Protein AF-A0A971KW71-F1 (afdb_monomer_lite)

Sequence (161 aa):
MDQINHYSVATLRLTTVSKNTSIKLKASHFRIGFGKTPIIAAANDFIFTGVDIKSGRLTFGVDTDFNRHLDHPHPQIYYQDISIPFFHKAVQIVLELHKKIPFIYCIGWDVAIGVDGAIWIIEFNAVGNGVFLHQLFDGPVFQSLHWEKVATKELQAPIFL

Structure (mmCIF, N/CA/C/O backbone):
data_AF-A0A971KW71-F1
#
_entry.id   AF-A0A971KW71-F1
#
loop_
_atom_site.group_PDB
_atom_site.id
_atom_site.type_symbol
_atom_site.label_atom_id
_atom_site.label_alt_id
_atom_site.label_comp_id
_atom_site.label_asym_id
_atom_site.label_entity_id
_atom_site.label_seq_id
_atom_site.pdbx_PDB_ins_code
_atom_site.Cartn_x
_atom_site.Cartn_y
_atom_site.Cartn_z
_atom_site.occupancy
_atom_site.B_iso_or_equiv
_atom_site.auth_seq_id
_atom_site.auth_comp_id
_atom_site.auth_asym_id
_atom_site.auth_atom_id
_atom_site.pdbx_PDB_model_num
ATOM 1 N N . MET A 1 1 ? 0.341 -9.726 -13.162 1.00 55.41 1 MET A N 1
ATOM 2 C CA . MET A 1 1 ? 1.613 -9.256 -12.564 1.00 55.41 1 MET A CA 1
ATOM 3 C C . MET A 1 1 ? 2.826 -9.751 -13.352 1.00 55.41 1 MET A C 1
ATOM 5 O O . MET A 1 1 ? 3.877 -9.135 -13.249 1.00 55.41 1 MET A O 1
ATOM 9 N N . ASP A 1 2 ? 2.647 -10.740 -14.233 1.00 54.84 2 ASP A N 1
ATOM 10 C CA . ASP A 1 2 ? 3.664 -11.279 -15.155 1.00 54.84 2 ASP A CA 1
ATOM 11 C C . ASP A 1 2 ? 4.353 -10.241 -16.057 1.00 54.84 2 ASP A C 1
ATOM 13 O O . ASP A 1 2 ? 5.452 -10.482 -16.534 1.00 54.84 2 ASP A O 1
ATOM 17 N N . GLN A 1 3 ? 3.743 -9.069 -16.268 1.00 56.16 3 GLN A N 1
ATOM 18 C CA . GLN A 1 3 ? 4.344 -7.962 -17.026 1.00 56.16 3 GLN A CA 1
ATOM 19 C C . GLN A 1 3 ? 5.492 -7.251 -16.286 1.00 56.16 3 GLN A C 1
ATOM 21 O O . GLN A 1 3 ? 6.218 -6.481 -16.905 1.00 56.16 3 GLN A O 1
ATOM 26 N N . ILE A 1 4 ? 5.637 -7.472 -14.975 1.00 59.94 4 ILE A N 1
ATOM 27 C CA . ILE A 1 4 ? 6.595 -6.760 -14.118 1.00 59.94 4 ILE A CA 1
ATOM 28 C C . ILE A 1 4 ? 7.685 -7.726 -13.636 1.00 59.94 4 ILE A C 1
ATOM 30 O O . ILE A 1 4 ? 8.869 -7.470 -13.831 1.00 59.94 4 ILE A O 1
ATOM 34 N N . ASN A 1 5 ? 7.288 -8.868 -13.061 1.00 63.03 5 ASN A N 1
ATOM 35 C CA . ASN A 1 5 ? 8.166 -10.006 -12.791 1.00 63.03 5 ASN A CA 1
ATOM 36 C C . ASN A 1 5 ? 7.318 -11.277 -12.590 1.00 63.03 5 ASN A C 1
ATOM 38 O O . ASN A 1 5 ? 6.418 -11.288 -11.753 1.00 63.03 5 ASN A O 1
ATOM 42 N N . HIS A 1 6 ? 7.603 -12.347 -13.339 1.00 63.12 6 HIS A N 1
ATOM 43 C CA . HIS A 1 6 ? 6.918 -13.646 -13.229 1.00 63.12 6 HIS A CA 1
ATOM 44 C C . HIS A 1 6 ? 7.635 -14.674 -12.337 1.00 63.12 6 HIS A C 1
ATOM 46 O O . HIS A 1 6 ? 7.147 -15.788 -12.171 1.00 63.12 6 HIS A O 1
ATOM 52 N N . TYR A 1 7 ? 8.799 -14.337 -11.780 1.00 57.66 7 TYR A N 1
ATOM 53 C CA . TYR A 1 7 ? 9.591 -15.226 -10.926 1.00 57.66 7 TYR A CA 1
ATOM 54 C C . TYR A 1 7 ? 9.294 -15.065 -9.436 1.00 57.66 7 TYR A C 1
ATOM 56 O O . TYR A 1 7 ? 9.510 -16.016 -8.693 1.00 57.66 7 TYR A O 1
ATOM 64 N N . SER A 1 8 ? 8.802 -13.905 -8.991 1.00 65.12 8 SER A N 1
ATOM 65 C CA . SER A 1 8 ? 8.536 -13.624 -7.574 1.00 65.12 8 SER A CA 1
ATOM 66 C C . SER A 1 8 ? 7.094 -13.179 -7.335 1.00 65.12 8 SER A C 1
ATOM 68 O O . SER A 1 8 ? 6.475 -12.519 -8.171 1.00 65.12 8 SER A O 1
ATOM 70 N N . VAL A 1 9 ? 6.552 -13.534 -6.167 1.00 69.38 9 VAL A N 1
ATOM 71 C CA . VAL A 1 9 ? 5.239 -13.045 -5.732 1.00 69.38 9 VAL A CA 1
ATOM 72 C C . VAL A 1 9 ? 5.402 -11.604 -5.265 1.00 69.38 9 VAL A C 1
ATOM 74 O O . VAL A 1 9 ? 5.919 -11.344 -4.179 1.00 69.38 9 VAL A O 1
ATOM 77 N N . ALA A 1 10 ? 4.957 -10.659 -6.088 1.00 81.00 10 ALA A N 1
ATOM 78 C CA . ALA A 1 10 ? 4.898 -9.263 -5.687 1.00 81.00 10 ALA A CA 1
ATOM 79 C C . ALA A 1 10 ? 3.898 -9.077 -4.532 1.00 81.00 10 ALA A C 1
ATOM 81 O O . ALA A 1 10 ? 2.840 -9.711 -4.491 1.00 81.00 10 ALA A O 1
ATOM 82 N N . THR A 1 11 ? 4.237 -8.209 -3.581 1.00 87.50 11 THR A N 1
ATOM 83 C CA . THR A 1 11 ? 3.438 -7.994 -2.366 1.00 87.50 11 THR A CA 1
ATOM 84 C C . THR A 1 11 ? 2.892 -6.575 -2.334 1.00 87.50 11 THR A C 1
ATOM 86 O O . THR A 1 11 ? 3.637 -5.604 -2.478 1.00 87.50 11 THR A O 1
ATOM 89 N N . LEU A 1 12 ? 1.586 -6.452 -2.115 1.00 93.25 12 LEU A N 1
ATOM 90 C CA . LEU A 1 12 ? 0.890 -5.191 -1.906 1.00 93.25 12 LEU A CA 1
ATOM 91 C C . LEU A 1 12 ? 0.767 -4.902 -0.415 1.00 93.25 12 LEU A C 1
ATOM 93 O O . LEU A 1 12 ? 0.036 -5.598 0.287 1.00 93.25 12 LEU A O 1
ATOM 97 N N . ARG A 1 13 ? 1.425 -3.833 0.043 1.00 94.12 13 ARG A N 1
ATOM 98 C CA . ARG A 1 13 ? 1.203 -3.268 1.372 1.00 94.12 13 ARG A CA 1
ATOM 99 C C . ARG A 1 13 ? -0.011 -2.352 1.326 1.00 94.12 13 ARG A C 1
ATOM 101 O O . ARG A 1 13 ? -0.012 -1.341 0.618 1.00 94.12 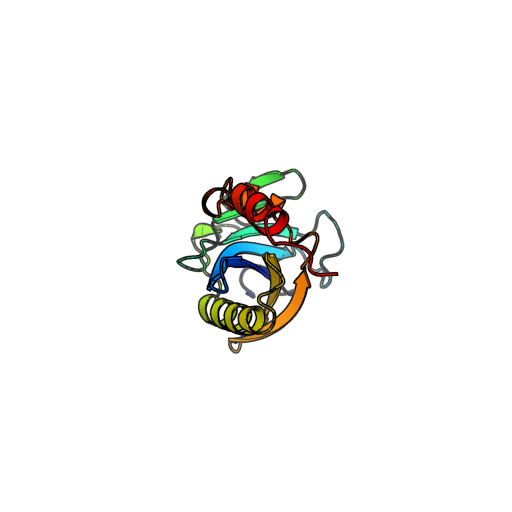13 ARG A O 1
ATOM 108 N N . LEU A 1 14 ? -1.023 -2.663 2.127 1.00 96.19 14 LEU A N 1
ATOM 109 C CA . LEU A 1 14 ? -2.167 -1.792 2.394 1.00 96.19 14 LEU A CA 1
ATOM 110 C C . LEU A 1 14 ? -2.109 -1.341 3.847 1.00 96.19 14 LEU A C 1
ATOM 112 O O . LEU A 1 14 ? -2.193 -2.169 4.745 1.00 96.19 14 LEU A O 1
ATOM 116 N N . THR A 1 15 ? -1.994 -0.040 4.098 1.00 95.75 15 THR A N 1
ATOM 117 C CA . THR A 1 15 ? -1.970 0.484 5.467 1.00 95.75 15 THR A CA 1
ATOM 118 C C . THR A 1 15 ? -3.327 1.051 5.832 1.00 95.75 15 THR A C 1
ATOM 120 O O . THR A 1 15 ? -3.770 2.048 5.255 1.00 95.75 15 THR A O 1
ATOM 123 N N . THR A 1 16 ? -3.995 0.421 6.792 1.00 96.12 16 THR A N 1
ATOM 124 C CA . THR A 1 16 ? -5.301 0.838 7.300 1.00 96.12 16 THR A CA 1
ATOM 125 C C . THR A 1 16 ? -5.174 1.466 8.679 1.00 96.12 16 THR A C 1
ATOM 127 O O . THR A 1 16 ? -4.306 1.113 9.477 1.00 96.12 16 THR A O 1
ATOM 130 N N . VAL A 1 17 ? -6.059 2.415 8.969 1.00 94.31 17 VAL A N 1
ATOM 131 C CA . VAL A 1 17 ? -6.111 3.125 10.246 1.00 94.31 17 VAL A CA 1
ATOM 132 C C . VAL A 1 17 ? -7.498 3.039 10.853 1.00 94.31 17 VAL A C 1
ATOM 134 O O . VAL A 1 17 ? -8.493 3.149 10.137 1.00 94.31 17 VAL A O 1
ATOM 137 N N . SER A 1 18 ? -7.548 2.888 12.173 1.00 92.44 18 SER A N 1
ATOM 138 C CA . SER A 1 18 ? -8.756 3.020 12.981 1.00 92.44 18 SER A CA 1
ATOM 139 C C . SER A 1 18 ? -8.745 4.388 13.656 1.00 92.44 18 SER A C 1
ATOM 141 O O . SER A 1 18 ? -7.799 4.748 14.357 1.00 92.44 18 SER A O 1
ATOM 143 N N . LYS A 1 19 ? -9.792 5.182 13.431 1.00 85.62 19 LYS A N 1
ATOM 144 C CA . LYS A 1 19 ? -10.015 6.451 14.132 1.00 85.62 19 LYS A CA 1
ATOM 145 C C . LYS A 1 19 ? -11.463 6.511 14.582 1.00 85.62 19 LYS A C 1
ATOM 147 O O . LYS A 1 19 ? -12.351 6.581 13.737 1.00 85.62 19 LYS A O 1
ATOM 152 N N . ASN A 1 20 ? -11.697 6.516 15.896 1.00 81.00 20 ASN A N 1
ATOM 153 C CA . ASN A 1 20 ? -13.043 6.451 16.480 1.00 81.00 20 ASN A CA 1
ATOM 154 C C . ASN A 1 20 ? -13.870 5.321 15.841 1.00 81.00 20 ASN A C 1
ATOM 156 O O . ASN A 1 20 ? -14.940 5.589 15.308 1.00 81.00 20 ASN A O 1
ATOM 160 N N . THR A 1 21 ? -13.297 4.112 15.776 1.00 76.62 21 THR A N 1
ATOM 161 C CA . THR A 1 21 ? -13.849 2.905 15.119 1.00 76.62 21 THR A CA 1
ATOM 162 C C . THR A 1 21 ? -14.107 2.996 13.606 1.00 76.62 21 THR A C 1
ATOM 164 O O . THR A 1 21 ? -14.433 1.990 12.976 1.00 76.62 21 THR A O 1
ATOM 167 N N . SER A 1 22 ? -13.880 4.152 12.971 1.00 89.81 22 SER A N 1
ATOM 168 C CA . SER A 1 22 ? -13.872 4.281 11.513 1.00 89.81 22 SER A CA 1
ATOM 169 C C . SER A 1 22 ? -12.568 3.730 10.943 1.00 89.81 22 SER A C 1
ATOM 171 O O . SER A 1 22 ? -11.491 4.270 11.207 1.00 89.81 22 SER A O 1
ATOM 173 N N . ILE A 1 23 ? -12.683 2.673 10.138 1.00 95.75 23 ILE A N 1
ATOM 174 C CA . ILE A 1 23 ? -11.558 2.042 9.449 1.00 95.75 23 ILE A CA 1
ATOM 175 C C . ILE A 1 23 ? -11.397 2.645 8.052 1.00 95.75 23 ILE A C 1
ATOM 177 O O . ILE A 1 23 ? -12.355 2.683 7.277 1.00 95.75 23 ILE A O 1
ATOM 181 N N . LYS A 1 24 ? -10.186 3.099 7.713 1.00 95.38 24 LYS A N 1
ATOM 182 C CA . LYS A 1 24 ? -9.868 3.657 6.389 1.00 95.38 24 LYS A CA 1
ATOM 183 C C . LYS A 1 24 ? -8.521 3.173 5.878 1.00 95.38 24 LYS A C 1
ATOM 185 O O . LYS A 1 24 ? -7.583 3.031 6.655 1.00 95.38 24 LYS A O 1
ATOM 190 N N . LEU A 1 25 ? -8.410 3.005 4.562 1.00 95.62 25 LEU A N 1
ATOM 191 C CA . LEU A 1 25 ? -7.118 2.874 3.898 1.00 95.62 25 LEU A CA 1
ATOM 192 C C . LEU A 1 25 ? -6.432 4.237 3.920 1.00 95.62 25 LEU A C 1
ATOM 194 O O . LEU A 1 25 ? -7.067 5.258 3.640 1.00 95.62 25 LEU A O 1
ATOM 198 N N . LYS A 1 26 ? -5.151 4.251 4.271 1.00 93.38 26 LYS A N 1
ATOM 199 C CA . LYS A 1 26 ? -4.399 5.486 4.450 1.00 93.38 26 LYS A CA 1
ATOM 200 C C . LYS A 1 26 ? -3.204 5.628 3.526 1.00 93.38 26 LYS A C 1
ATOM 202 O O . LYS A 1 26 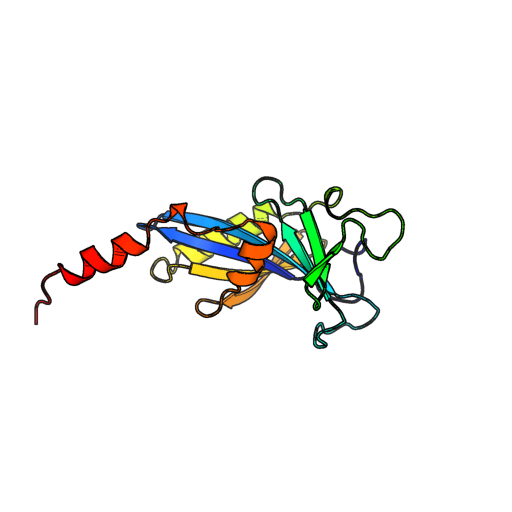? -2.908 6.751 3.136 1.00 93.38 26 LYS A O 1
ATOM 207 N N . ALA A 1 27 ? -2.556 4.524 3.184 1.00 93.75 27 ALA A N 1
ATOM 208 C CA . ALA A 1 27 ? -1.440 4.511 2.255 1.00 93.75 27 ALA A CA 1
ATOM 209 C C . ALA A 1 27 ? -1.276 3.114 1.654 1.00 93.75 27 ALA A C 1
ATOM 211 O O . ALA A 1 27 ? -1.767 2.127 2.214 1.00 93.75 27 ALA A O 1
ATOM 212 N N . SER A 1 28 ? -0.577 3.030 0.528 1.00 94.56 28 SER A N 1
ATOM 213 C CA . SER A 1 28 ? -0.223 1.755 -0.078 1.00 94.56 28 SER A CA 1
ATOM 214 C C . SER A 1 28 ? 1.099 1.857 -0.827 1.00 94.56 28 SER A C 1
ATOM 216 O O . SER A 1 28 ? 1.428 2.892 -1.398 1.00 94.56 28 SER A O 1
ATOM 218 N N . HIS A 1 29 ? 1.875 0.782 -0.780 1.00 93.25 29 HIS A N 1
ATOM 219 C CA . HIS A 1 29 ? 3.043 0.611 -1.629 1.00 93.25 29 HIS A CA 1
ATOM 220 C C . HIS A 1 29 ? 3.091 -0.832 -2.117 1.00 93.25 29 HIS A C 1
ATOM 222 O O . HIS A 1 29 ? 2.474 -1.729 -1.541 1.00 93.25 29 HIS A O 1
ATOM 228 N N . PHE A 1 30 ? 3.831 -1.056 -3.184 1.00 91.06 30 PHE A N 1
ATOM 229 C CA . PHE A 1 30 ? 3.952 -2.338 -3.841 1.00 91.06 30 PHE A CA 1
ATOM 230 C C . PHE A 1 30 ? 5.429 -2.707 -3.916 1.00 91.06 30 PHE A C 1
ATOM 232 O O . PHE A 1 30 ? 6.259 -1.889 -4.315 1.00 91.06 30 PHE A O 1
ATOM 239 N N . ARG A 1 31 ? 5.763 -3.918 -3.469 1.00 87.81 31 ARG A N 1
ATOM 240 C CA . ARG A 1 31 ? 7.121 -4.459 -3.528 1.00 87.81 31 ARG A CA 1
ATOM 241 C C . ARG A 1 31 ? 7.199 -5.455 -4.671 1.00 87.81 31 ARG A C 1
ATOM 243 O O . ARG A 1 31 ? 6.488 -6.462 -4.673 1.00 87.81 31 ARG A O 1
ATOM 250 N N . ILE A 1 32 ? 8.081 -5.162 -5.613 1.00 81.44 32 ILE A N 1
ATOM 251 C CA . ILE A 1 32 ? 8.298 -5.937 -6.829 1.00 81.44 32 ILE A CA 1
ATOM 252 C C . ILE A 1 32 ? 9.710 -6.507 -6.762 1.00 81.44 32 ILE A C 1
ATOM 254 O O . ILE A 1 32 ? 10.658 -5.740 -6.611 1.00 81.44 32 ILE A O 1
ATOM 258 N N . GLY A 1 33 ? 9.854 -7.827 -6.879 1.00 73.38 33 GLY A N 1
ATOM 259 C CA . GLY A 1 33 ? 11.170 -8.440 -7.041 1.00 73.38 33 GLY A CA 1
ATOM 260 C C . GLY A 1 33 ? 11.732 -8.218 -8.449 1.00 73.38 33 GLY A C 1
ATOM 261 O O . GLY A 1 33 ? 10.972 -8.043 -9.399 1.00 73.38 33 GLY A O 1
ATOM 262 N N . PHE A 1 34 ? 13.048 -8.307 -8.614 1.00 64.94 34 PHE A N 1
ATOM 263 C CA . PHE A 1 34 ? 13.766 -8.273 -9.889 1.00 64.94 34 PHE A CA 1
ATOM 264 C C . PHE A 1 34 ? 14.563 -9.556 -10.118 1.00 64.94 34 PHE A C 1
ATOM 266 O O . PHE A 1 34 ? 14.952 -10.255 -9.186 1.00 64.94 34 PHE A O 1
ATOM 273 N N . GLY A 1 35 ? 14.791 -9.879 -11.392 1.00 62.09 35 GLY A N 1
ATOM 274 C CA . GLY A 1 35 ? 15.546 -11.066 -11.784 1.00 62.09 35 GLY A CA 1
ATOM 275 C C . GLY A 1 35 ? 14.765 -12.373 -11.621 1.00 62.09 35 GLY A C 1
ATOM 276 O O . GLY A 1 35 ? 13.535 -12.384 -11.583 1.00 62.09 35 GLY A O 1
ATOM 277 N N . LYS A 1 36 ? 15.499 -13.492 -11.582 1.00 57.41 36 LYS A N 1
ATOM 278 C CA . LYS A 1 36 ? 14.942 -14.859 -11.569 1.00 57.41 36 LYS A CA 1
ATOM 279 C C . LYS A 1 36 ? 14.771 -15.452 -10.165 1.00 57.41 36 LYS A C 1
ATOM 281 O O . LYS A 1 36 ? 14.532 -16.652 -10.044 1.00 57.41 36 LYS A O 1
ATOM 286 N N . THR A 1 37 ? 14.936 -14.652 -9.114 1.00 52.97 37 THR A N 1
ATOM 287 C CA . THR A 1 37 ? 14.927 -15.150 -7.736 1.00 52.97 37 THR A CA 1
ATOM 288 C C . THR A 1 37 ? 13.487 -15.256 -7.222 1.00 52.97 37 THR A C 1
ATOM 290 O O . THR A 1 37 ? 12.781 -14.248 -7.189 1.00 52.97 37 THR A O 1
ATOM 293 N N . PRO A 1 38 ? 13.027 -16.445 -6.793 1.00 50.66 38 PRO A N 1
ATOM 294 C CA . PRO A 1 38 ? 11.657 -16.627 -6.315 1.00 50.66 38 PRO A CA 1
ATOM 295 C C . PRO A 1 38 ? 11.408 -16.066 -4.912 1.00 50.66 38 PRO A C 1
ATOM 297 O O . PRO A 1 38 ? 10.261 -15.844 -4.529 1.00 50.66 38 PRO A O 1
ATOM 300 N N . ILE A 1 39 ? 12.476 -15.816 -4.150 1.00 53.53 39 ILE A N 1
ATOM 301 C CA . ILE A 1 39 ? 12.424 -15.290 -2.787 1.00 53.53 39 ILE A CA 1
ATOM 302 C C . ILE A 1 39 ? 13.021 -13.881 -2.784 1.00 53.53 39 ILE A C 1
ATOM 304 O O . ILE A 1 39 ? 14.203 -13.701 -3.070 1.00 53.53 39 ILE A O 1
ATOM 308 N N . ILE A 1 40 ? 12.213 -12.890 -2.407 1.00 53.88 40 ILE A N 1
ATOM 309 C CA . ILE A 1 40 ? 12.657 -11.510 -2.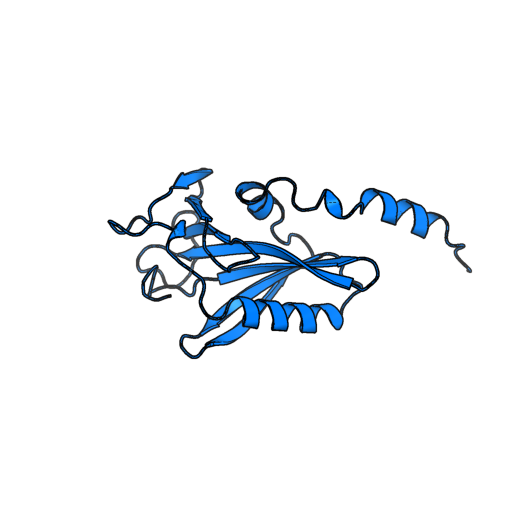180 1.00 53.88 40 ILE A CA 1
ATOM 310 C C . ILE A 1 40 ? 13.380 -11.466 -0.821 1.00 53.88 40 ILE A C 1
ATOM 312 O O . ILE A 1 40 ? 12.783 -11.112 0.192 1.00 53.88 40 ILE A O 1
ATOM 316 N N . ALA A 1 41 ? 14.634 -11.925 -0.774 1.00 46.84 41 ALA A N 1
ATOM 317 C CA . ALA A 1 41 ? 15.438 -11.989 0.457 1.00 46.84 41 ALA A CA 1
ATOM 318 C C . ALA A 1 41 ? 16.680 -11.084 0.438 1.00 46.84 41 ALA A C 1
ATOM 320 O O . ALA A 1 41 ? 17.190 -10.738 1.502 1.00 46.84 41 ALA A O 1
ATOM 321 N N . ALA A 1 42 ? 17.171 -10.692 -0.740 1.00 43.72 42 ALA A N 1
ATOM 322 C CA . ALA A 1 42 ? 18.357 -9.854 -0.868 1.00 43.72 42 ALA A CA 1
ATOM 323 C C . ALA A 1 42 ? 17.971 -8.383 -1.034 1.00 43.72 42 ALA A C 1
ATOM 325 O O . ALA A 1 42 ? 17.062 -8.055 -1.795 1.00 43.72 42 ALA A O 1
ATOM 326 N N . ALA A 1 43 ? 18.705 -7.502 -0.351 1.00 50.69 43 ALA A N 1
ATOM 327 C CA . ALA A 1 43 ? 18.501 -6.059 -0.389 1.00 50.69 43 ALA A CA 1
ATOM 328 C C . ALA A 1 43 ? 18.571 -5.458 -1.804 1.00 50.69 43 ALA A C 1
ATOM 330 O O . ALA A 1 43 ? 18.075 -4.370 -1.982 1.00 50.69 43 ALA A O 1
ATOM 331 N N . ASN A 1 44 ? 19.109 -6.146 -2.814 1.00 53.06 44 ASN A N 1
ATOM 332 C CA . ASN A 1 44 ? 19.303 -5.568 -4.151 1.00 53.06 44 ASN A CA 1
ATOM 333 C C . ASN A 1 44 ? 18.307 -6.080 -5.207 1.00 53.06 44 ASN A C 1
ATOM 335 O O . ASN A 1 44 ? 18.376 -5.670 -6.362 1.00 53.06 44 ASN A O 1
ATOM 339 N N . ASP A 1 45 ? 17.383 -6.966 -4.827 1.00 65.62 45 ASP A N 1
ATOM 340 C CA . ASP A 1 45 ? 16.521 -7.681 -5.775 1.00 65.62 45 ASP A CA 1
ATOM 341 C C . ASP A 1 45 ? 15.076 -7.169 -5.759 1.00 65.62 45 ASP A C 1
ATOM 343 O O . ASP A 1 45 ? 14.169 -7.889 -6.168 1.00 65.62 45 ASP A O 1
ATOM 347 N N . PHE A 1 46 ? 14.807 -5.961 -5.257 1.00 74.06 46 PHE A N 1
ATOM 348 C CA . PHE A 1 46 ? 13.457 -5.401 -5.282 1.00 74.06 46 PHE A CA 1
ATOM 349 C C . PHE A 1 46 ? 13.424 -3.880 -5.413 1.00 74.06 46 PHE A C 1
ATOM 351 O O . PHE A 1 46 ? 14.310 -3.174 -4.944 1.00 74.06 46 PHE A O 1
ATOM 358 N N . ILE A 1 47 ? 12.343 -3.384 -6.013 1.00 84.19 47 ILE A N 1
ATOM 359 C CA . ILE A 1 47 ? 11.971 -1.967 -6.010 1.00 84.19 47 ILE A CA 1
ATOM 360 C C . ILE A 1 47 ? 10.674 -1.814 -5.228 1.00 84.19 47 ILE A C 1
ATOM 362 O O . ILE A 1 47 ? 9.748 -2.631 -5.331 1.00 84.19 47 ILE A O 1
ATOM 366 N N . PHE A 1 48 ? 10.603 -0.735 -4.459 1.00 88.50 48 PHE A N 1
ATOM 367 C CA . PHE A 1 48 ? 9.348 -0.252 -3.914 1.00 88.50 48 PHE A CA 1
ATOM 368 C C . PHE A 1 48 ? 8.722 0.734 -4.879 1.00 88.50 48 PHE A C 1
ATOM 370 O O . PHE A 1 48 ? 9.400 1.596 -5.428 1.00 88.50 48 PHE A O 1
ATOM 377 N N . THR A 1 49 ? 7.412 0.676 -5.030 1.00 91.62 49 THR A N 1
ATOM 378 C CA . THR A 1 49 ? 6.676 1.723 -5.727 1.00 91.62 49 THR A CA 1
ATOM 379 C C . THR A 1 49 ? 5.448 2.124 -4.933 1.00 91.62 49 THR A C 1
ATOM 381 O O . THR A 1 49 ? 4.789 1.285 -4.315 1.00 91.62 49 THR A O 1
ATOM 384 N N . GLY A 1 50 ? 5.159 3.420 -4.903 1.00 93.19 50 GLY A N 1
ATOM 385 C CA . GLY A 1 50 ? 3.940 3.932 -4.297 1.00 93.19 50 GLY A CA 1
ATOM 386 C C . GLY A 1 50 ? 2.721 3.510 -5.106 1.00 93.19 50 GLY A C 1
ATOM 387 O O . GLY A 1 50 ? 2.813 3.250 -6.306 1.00 93.19 50 GLY A O 1
ATOM 388 N N . VAL A 1 51 ? 1.567 3.456 -4.447 1.00 95.19 51 VAL A N 1
ATOM 389 C CA . VAL A 1 51 ? 0.290 3.168 -5.104 1.00 95.19 51 VAL A CA 1
ATOM 390 C C . VAL A 1 51 ? -0.681 4.295 -4.790 1.00 95.19 51 VAL A C 1
ATOM 392 O O . VAL A 1 51 ? -1.004 4.532 -3.625 1.00 95.19 51 VAL A O 1
ATOM 395 N N . ASP A 1 52 ? -1.195 4.960 -5.824 1.00 94.88 52 ASP A N 1
ATOM 396 C CA . ASP A 1 52 ? -2.284 5.916 -5.659 1.00 94.88 52 ASP A CA 1
ATOM 397 C C . ASP A 1 52 ? -3.522 5.176 -5.138 1.00 94.88 52 ASP A C 1
ATOM 399 O O . ASP A 1 52 ? -4.150 4.381 -5.838 1.00 94.88 52 ASP A O 1
ATOM 403 N N . ILE A 1 53 ? -3.892 5.440 -3.887 1.00 95.19 53 ILE A N 1
ATOM 404 C CA . ILE A 1 53 ? -4.947 4.691 -3.193 1.00 95.19 53 ILE A CA 1
ATOM 405 C C . ILE A 1 53 ? -6.351 4.904 -3.780 1.00 95.19 53 ILE A C 1
ATOM 407 O O . ILE A 1 53 ? -7.277 4.173 -3.425 1.00 95.19 53 ILE A O 1
ATOM 411 N N . LYS A 1 54 ? -6.537 5.912 -4.643 1.00 95.06 54 LYS A N 1
ATOM 412 C CA . LYS A 1 54 ? -7.820 6.179 -5.306 1.00 95.06 54 LYS A CA 1
ATOM 413 C C . LYS A 1 54 ? -8.000 5.331 -6.559 1.00 95.06 54 LYS A C 1
ATOM 415 O O . LYS A 1 54 ? -9.121 4.919 -6.825 1.00 95.06 54 LYS A O 1
ATOM 420 N N . SER A 1 55 ? -6.929 5.092 -7.308 1.00 95.94 55 SER A N 1
ATOM 421 C CA . SER A 1 55 ? -6.962 4.414 -8.608 1.00 95.94 55 SER A CA 1
ATOM 422 C C . SER A 1 55 ? -6.293 3.038 -8.617 1.00 95.94 55 SER A C 1
ATOM 424 O O . SER A 1 55 ? -6.513 2.267 -9.547 1.00 95.94 55 SER A O 1
ATOM 426 N N . GLY A 1 56 ? -5.462 2.719 -7.620 1.00 95.50 56 GLY A N 1
ATOM 427 C CA . GLY A 1 56 ? -4.620 1.520 -7.609 1.00 95.50 56 GLY A CA 1
ATOM 428 C C . GLY A 1 56 ? -3.450 1.577 -8.599 1.00 95.50 56 GLY A C 1
ATOM 429 O O . GLY A 1 56 ? -2.867 0.540 -8.915 1.00 95.50 56 GLY A O 1
ATOM 430 N N . ARG A 1 57 ? -3.128 2.760 -9.134 1.00 95.50 57 ARG A N 1
ATOM 431 C CA . ARG A 1 57 ? -2.040 2.987 -10.096 1.00 95.50 57 ARG A CA 1
ATOM 432 C C . ARG A 1 57 ? -0.699 3.126 -9.382 1.00 95.50 57 ARG A C 1
ATOM 434 O O . ARG A 1 57 ? -0.640 3.764 -8.332 1.00 95.50 57 ARG A O 1
ATOM 441 N N . LEU A 1 58 ? 0.362 2.545 -9.940 1.00 93.81 58 LEU A N 1
ATOM 442 C CA . LEU A 1 58 ? 1.708 2.714 -9.387 1.00 93.81 58 LEU A CA 1
ATOM 443 C C . LEU A 1 58 ? 2.207 4.141 -9.655 1.00 93.81 58 LEU A C 1
ATOM 445 O O . LEU A 1 58 ? 1.739 4.801 -10.580 1.00 93.81 58 LEU A O 1
ATOM 449 N N . THR A 1 59 ? 3.134 4.645 -8.845 1.00 93.62 59 THR A N 1
ATOM 450 C CA . THR A 1 59 ? 3.658 6.011 -9.000 1.00 93.62 59 THR A CA 1
ATOM 451 C C . THR A 1 59 ? 5.025 5.998 -9.677 1.00 93.62 59 THR A C 1
ATOM 453 O O . THR A 1 59 ? 5.125 6.080 -10.897 1.00 93.62 59 THR A O 1
ATOM 456 N N . PHE A 1 60 ? 6.086 5.882 -8.891 1.00 91.62 60 PHE A N 1
ATOM 457 C CA . PHE A 1 60 ? 7.470 5.755 -9.329 1.00 91.62 60 PHE A CA 1
ATOM 458 C C . PHE A 1 60 ? 8.155 4.659 -8.518 1.00 91.62 60 PHE A C 1
ATOM 460 O O . PHE A 1 60 ? 7.690 4.310 -7.430 1.00 91.62 60 PHE A O 1
ATOM 467 N N . GLY A 1 61 ? 9.236 4.106 -9.055 1.00 90.25 61 GLY A N 1
ATOM 468 C CA . GLY A 1 61 ? 10.076 3.136 -8.371 1.00 90.25 61 GLY A CA 1
ATOM 469 C C . GLY A 1 61 ? 11.112 3.823 -7.488 1.00 90.25 61 GLY A C 1
ATOM 470 O O . GLY A 1 61 ? 11.617 4.893 -7.827 1.00 90.25 61 GLY A O 1
ATOM 471 N N . VAL A 1 62 ? 11.436 3.200 -6.363 1.00 89.44 62 VAL A N 1
ATOM 472 C CA . VAL A 1 62 ? 12.579 3.534 -5.518 1.00 89.44 62 VAL A CA 1
ATOM 473 C C . VAL A 1 62 ? 13.370 2.263 -5.248 1.00 89.44 62 VAL A C 1
ATOM 475 O O . VAL A 1 62 ? 12.814 1.271 -4.764 1.00 89.44 62 VAL A O 1
ATOM 478 N N . ASP A 1 63 ? 14.651 2.299 -5.601 1.00 86.69 63 ASP A N 1
ATOM 479 C CA . ASP A 1 63 ? 15.599 1.242 -5.261 1.00 86.69 63 ASP A CA 1
ATOM 480 C C . ASP A 1 63 ? 16.046 1.335 -3.793 1.00 86.69 63 ASP A C 1
ATOM 482 O O . ASP A 1 63 ? 15.587 2.174 -3.010 1.00 86.69 63 ASP A O 1
ATOM 486 N N . THR A 1 64 ? 16.938 0.440 -3.394 1.00 82.88 64 THR A N 1
ATOM 487 C CA . THR A 1 64 ? 17.421 0.345 -2.014 1.00 82.88 64 THR A CA 1
ATOM 488 C C . THR A 1 64 ? 18.470 1.379 -1.637 1.00 82.88 64 THR A C 1
ATOM 490 O O . THR A 1 64 ? 18.720 1.565 -0.448 1.00 82.88 64 THR A O 1
ATOM 493 N N . ASP A 1 65 ? 18.999 2.103 -2.622 1.00 85.38 65 ASP A N 1
ATOM 494 C CA . ASP A 1 65 ? 19.853 3.276 -2.436 1.00 85.38 65 ASP A CA 1
ATOM 495 C C . ASP A 1 65 ? 19.030 4.583 -2.426 1.00 85.38 65 ASP A C 1
ATOM 497 O O . ASP A 1 65 ? 19.588 5.678 -2.388 1.00 85.38 65 ASP A O 1
ATOM 501 N N . PHE A 1 66 ? 17.694 4.478 -2.417 1.00 84.69 66 PHE A N 1
ATOM 502 C CA . PHE A 1 66 ? 16.733 5.584 -2.452 1.00 84.69 66 PHE A CA 1
ATOM 503 C C . PHE A 1 66 ? 16.739 6.417 -3.739 1.00 84.69 66 PHE A C 1
ATOM 505 O O . PHE A 1 66 ? 16.196 7.528 -3.761 1.00 84.69 66 PHE A O 1
ATOM 512 N N . ASN A 1 67 ? 17.280 5.888 -4.837 1.00 88.06 67 ASN A N 1
ATOM 513 C CA . ASN A 1 67 ? 17.170 6.561 -6.124 1.00 88.06 67 ASN A CA 1
ATOM 514 C C . ASN A 1 67 ? 15.772 6.360 -6.702 1.00 88.06 67 ASN A C 1
ATOM 516 O O . ASN A 1 67 ? 15.186 5.277 -6.644 1.00 88.06 67 ASN A O 1
ATOM 520 N N . ARG A 1 68 ? 15.241 7.436 -7.283 1.00 90.12 68 ARG A N 1
ATOM 521 C CA . ARG A 1 68 ? 13.919 7.469 -7.906 1.00 90.12 68 ARG A CA 1
ATOM 522 C C . ARG A 1 68 ? 14.008 7.118 -9.389 1.00 90.12 68 ARG A C 1
ATOM 524 O O . ARG A 1 68 ? 14.742 7.767 -10.127 1.00 90.12 68 ARG A O 1
ATOM 531 N N . HIS A 1 69 ? 13.151 6.199 -9.823 1.00 88.31 69 HIS A N 1
ATOM 532 C CA . HIS A 1 69 ? 13.061 5.697 -11.196 1.00 88.31 69 HIS A CA 1
ATOM 533 C C . HIS A 1 69 ? 11.637 5.871 -11.733 1.00 88.31 69 HIS A C 1
ATOM 535 O O . HIS A 1 69 ? 10.666 5.517 -11.061 1.00 88.31 69 HIS A O 1
ATOM 541 N N . LEU A 1 70 ? 11.483 6.445 -12.927 1.00 86.50 70 LEU A N 1
ATOM 542 C CA . LEU A 1 70 ? 10.161 6.617 -13.556 1.00 86.50 70 LEU A CA 1
ATOM 543 C C . LEU A 1 70 ? 9.782 5.408 -14.411 1.00 86.50 70 LEU A C 1
ATOM 545 O O . LEU A 1 70 ? 8.613 5.025 -14.499 1.00 86.50 70 LEU A O 1
ATOM 549 N N . ASP A 1 71 ? 10.789 4.826 -15.033 1.00 82.38 71 ASP A N 1
ATOM 550 C CA . ASP A 1 71 ? 10.746 3.645 -15.861 1.00 82.38 71 ASP A CA 1
ATOM 551 C C . ASP A 1 71 ? 11.106 2.396 -15.057 1.00 82.38 71 ASP A C 1
ATOM 553 O O . ASP A 1 71 ? 11.877 2.407 -14.095 1.00 82.38 71 ASP A O 1
ATOM 557 N N . HIS A 1 72 ? 10.495 1.291 -15.453 1.00 75.00 72 HIS A N 1
ATOM 558 C CA . HIS A 1 72 ? 10.914 -0.029 -15.040 1.00 75.00 72 HIS A CA 1
ATOM 559 C C . HIS A 1 72 ? 12.235 -0.370 -15.749 1.00 75.00 72 HIS A C 1
ATOM 561 O O . HIS A 1 72 ? 12.409 -0.003 -16.909 1.00 75.00 72 HIS A O 1
ATOM 567 N N . PRO A 1 73 ? 13.119 -1.186 -15.149 1.00 69.88 73 PRO A N 1
ATOM 568 C CA . PRO A 1 73 ? 14.296 -1.734 -15.835 1.00 69.88 73 PRO A CA 1
ATOM 569 C C . PRO A 1 73 ? 14.006 -2.488 -17.149 1.00 69.88 73 PRO A C 1
ATOM 571 O O . PRO A 1 73 ? 1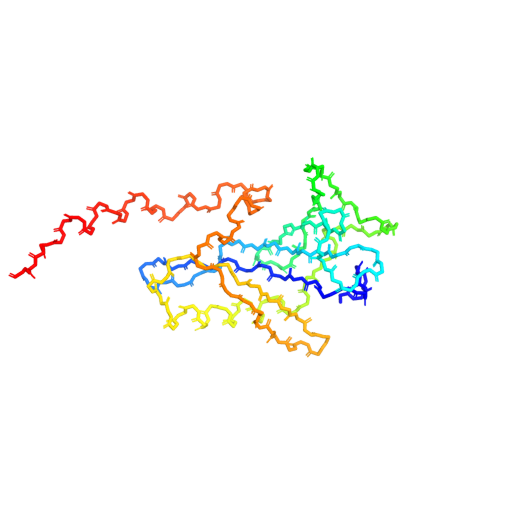4.924 -2.781 -17.912 1.00 69.88 73 PRO A O 1
ATOM 574 N N . HIS A 1 74 ? 12.738 -2.816 -17.426 1.00 66.50 74 HIS A N 1
ATOM 575 C CA . HIS A 1 74 ? 12.318 -3.310 -18.735 1.00 66.50 74 HIS A CA 1
ATOM 576 C C . HIS A 1 74 ? 12.005 -2.121 -19.653 1.00 66.50 74 HIS A C 1
ATOM 578 O O . HIS A 1 74 ? 11.191 -1.278 -19.273 1.00 66.50 74 HIS A O 1
ATOM 584 N N . PRO A 1 75 ? 12.590 -2.062 -20.866 1.00 67.25 75 PRO A N 1
ATOM 585 C CA . PRO A 1 75 ? 12.403 -0.932 -21.765 1.00 67.25 75 PRO A CA 1
ATOM 586 C C . PRO A 1 75 ? 10.926 -0.612 -22.009 1.00 67.25 75 PRO A C 1
ATOM 588 O O . PRO A 1 75 ? 10.128 -1.514 -22.254 1.00 67.25 75 PRO A O 1
ATOM 591 N N . GLN A 1 76 ? 10.599 0.684 -22.019 1.00 72.88 76 GLN A N 1
ATOM 592 C CA . GLN A 1 76 ? 9.285 1.228 -22.398 1.00 72.88 76 GLN A CA 1
ATOM 593 C C . GLN A 1 76 ? 8.119 0.900 -21.449 1.00 72.88 76 GLN A C 1
ATOM 595 O O . GLN A 1 76 ? 6.961 1.066 -21.825 1.00 72.88 76 GLN A O 1
ATOM 600 N N . ILE A 1 77 ? 8.400 0.478 -20.215 1.00 80.25 77 ILE A N 1
ATOM 601 C CA . ILE A 1 77 ? 7.378 0.311 -19.177 1.00 80.25 77 ILE A CA 1
ATOM 602 C C . ILE A 1 77 ? 7.560 1.414 -18.133 1.00 80.25 77 ILE A C 1
ATOM 604 O O . ILE A 1 77 ? 8.596 1.473 -17.479 1.00 80.25 77 ILE A O 1
ATOM 608 N N . TYR A 1 78 ? 6.551 2.265 -17.939 1.00 86.94 78 TYR A N 1
ATOM 609 C CA . TYR A 1 78 ? 6.535 3.269 -16.871 1.00 86.94 78 TYR A CA 1
ATOM 610 C C . TYR A 1 78 ? 5.633 2.825 -15.724 1.00 86.94 78 TYR A C 1
ATOM 612 O O . TYR A 1 78 ? 4.537 2.310 -15.952 1.00 86.94 78 TYR A O 1
ATOM 620 N N . TYR A 1 79 ? 6.055 3.076 -14.481 1.00 88.50 79 TYR A N 1
ATOM 621 C CA . TYR A 1 79 ? 5.261 2.713 -13.299 1.00 88.50 79 TYR A CA 1
ATOM 622 C C . TYR A 1 79 ? 3.861 3.335 -13.344 1.00 88.50 79 TYR A C 1
ATOM 624 O O . TYR A 1 79 ? 2.869 2.637 -13.155 1.00 88.50 79 TYR A O 1
ATOM 632 N N . GLN A 1 80 ? 3.766 4.615 -13.701 1.00 90.25 80 GLN A N 1
ATOM 633 C CA . GLN A 1 80 ? 2.489 5.324 -13.802 1.00 90.25 80 GLN A CA 1
ATOM 634 C C . GLN A 1 80 ? 1.494 4.706 -14.794 1.00 90.25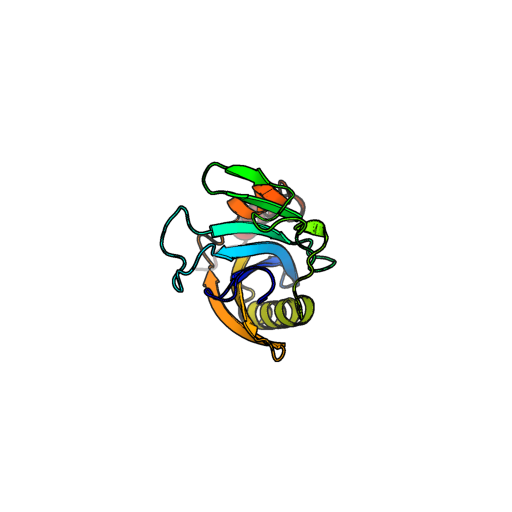 80 GLN A C 1
ATOM 636 O O . GLN A 1 80 ? 0.292 4.916 -14.655 1.00 90.25 80 GLN A O 1
ATOM 641 N N . ASP A 1 81 ? 1.940 3.921 -15.772 1.00 90.50 81 ASP A N 1
ATOM 642 C CA . ASP A 1 81 ? 1.038 3.289 -16.739 1.00 90.50 81 ASP A CA 1
ATOM 643 C C . ASP A 1 81 ? 0.466 1.962 -16.217 1.00 90.50 81 ASP A C 1
ATOM 645 O O . ASP A 1 81 ? -0.493 1.428 -16.773 1.00 90.50 81 ASP A O 1
ATOM 649 N N . ILE A 1 82 ? 0.988 1.465 -15.093 1.00 89.69 82 ILE A N 1
ATOM 650 C CA . ILE A 1 82 ? 0.591 0.203 -14.482 1.00 89.69 82 ILE A CA 1
ATOM 651 C C . ILE A 1 82 ? -0.466 0.440 -13.398 1.00 89.69 82 ILE A C 1
ATOM 653 O O . ILE A 1 82 ? -0.293 1.234 -12.472 1.00 89.69 82 ILE A O 1
ATOM 657 N N . SER A 1 83 ? -1.555 -0.327 -13.466 1.00 93.31 83 SER A N 1
ATOM 658 C CA . SER A 1 83 ? -2.563 -0.417 -12.405 1.00 93.31 83 SER A CA 1
ATOM 659 C C . SER A 1 83 ? -2.582 -1.809 -11.786 1.00 93.31 83 SER A C 1
ATOM 661 O O . SER A 1 83 ? -2.516 -2.817 -12.490 1.00 93.31 83 SER A O 1
ATOM 663 N N . ILE A 1 84 ? -2.703 -1.869 -10.460 1.00 93.00 84 ILE A N 1
ATOM 664 C CA . ILE A 1 84 ? -2.797 -3.132 -9.734 1.00 93.00 84 ILE A CA 1
ATOM 665 C C . ILE A 1 84 ? -4.189 -3.739 -9.966 1.00 93.00 84 ILE A C 1
ATOM 667 O O . ILE A 1 84 ? -5.199 -3.140 -9.579 1.00 93.00 84 ILE A O 1
ATOM 671 N N . PRO A 1 85 ? -4.281 -4.937 -10.567 1.00 92.38 85 PRO A N 1
ATOM 672 C CA . PRO A 1 85 ? -5.564 -5.586 -10.790 1.00 92.38 85 PRO A CA 1
ATOM 673 C C . PRO A 1 85 ? -6.217 -5.940 -9.452 1.00 92.38 85 PRO A C 1
ATOM 675 O O . PRO A 1 85 ? -5.542 -6.310 -8.495 1.00 92.38 85 PRO A O 1
ATOM 678 N N . PHE A 1 86 ? -7.545 -5.824 -9.383 1.00 96.06 86 PHE A N 1
ATOM 679 C CA . PHE A 1 86 ? -8.339 -6.129 -8.184 1.00 96.06 86 PHE A CA 1
ATOM 680 C C . PHE A 1 86 ? -7.943 -5.342 -6.918 1.00 96.06 86 PHE A C 1
ATOM 682 O O . PHE A 1 86 ? -8.340 -5.723 -5.816 1.00 96.06 86 PHE A O 1
ATOM 689 N N . PHE A 1 87 ? -7.232 -4.216 -7.057 1.00 97.06 87 PHE A N 1
ATOM 690 C CA . PHE A 1 87 ? -6.781 -3.390 -5.933 1.00 97.06 87 PHE A CA 1
ATOM 691 C C . PHE A 1 87 ? -7.913 -3.056 -4.952 1.00 97.06 87 PHE A C 1
ATOM 693 O O . PHE A 1 87 ? -7.821 -3.358 -3.766 1.00 97.06 87 PHE A O 1
ATOM 700 N N . HIS A 1 88 ? -9.037 -2.524 -5.438 1.00 97.94 88 HIS A N 1
ATOM 701 C CA . HIS A 1 88 ? -10.160 -2.161 -4.567 1.00 97.94 88 HIS A CA 1
ATOM 702 C C . HIS A 1 88 ? -10.808 -3.361 -3.861 1.00 97.94 88 HIS A C 1
ATOM 704 O O . HIS A 1 88 ? -11.285 -3.215 -2.736 1.00 97.94 88 HIS A O 1
ATOM 710 N N . LYS A 1 89 ? -10.773 -4.555 -4.469 1.00 98.00 89 LYS A N 1
ATOM 711 C CA . LYS A 1 89 ? -11.229 -5.797 -3.826 1.00 98.00 89 LYS A CA 1
ATOM 712 C C . LYS A 1 89 ? -10.316 -6.159 -2.652 1.00 98.00 89 LYS A C 1
ATOM 714 O O . LYS A 1 89 ? -10.813 -6.477 -1.574 1.00 98.00 89 LYS A O 1
ATOM 719 N N . ALA A 1 90 ? -8.997 -6.053 -2.835 1.00 98.00 90 ALA A N 1
ATOM 720 C CA . ALA A 1 90 ? -8.028 -6.241 -1.755 1.00 98.00 90 ALA A CA 1
ATOM 721 C C . ALA A 1 90 ? -8.242 -5.227 -0.620 1.00 98.00 90 ALA A C 1
ATOM 723 O O . ALA A 1 90 ? -8.307 -5.614 0.547 1.00 98.00 90 ALA A O 1
ATOM 724 N N . VAL A 1 91 ? -8.441 -3.949 -0.968 1.00 98.44 91 VAL A N 1
ATOM 725 C CA . VAL A 1 91 ? -8.747 -2.875 -0.010 1.00 98.44 91 VAL A CA 1
ATOM 726 C C . VAL A 1 91 ? -9.998 -3.196 0.800 1.00 98.44 91 VAL A C 1
ATOM 728 O O . VAL A 1 91 ? -9.963 -3.126 2.024 1.00 98.44 91 VAL A O 1
ATOM 731 N N . GLN A 1 92 ? -11.092 -3.591 0.151 1.00 98.44 92 GLN A N 1
ATOM 732 C CA . GLN A 1 92 ? -12.327 -3.936 0.851 1.00 98.44 92 GLN A CA 1
ATOM 733 C C . GLN A 1 92 ? -12.105 -5.059 1.875 1.00 98.44 92 GLN A C 1
ATOM 735 O O . GLN A 1 92 ? -12.547 -4.938 3.014 1.00 98.44 92 GLN A O 1
ATOM 740 N N . ILE A 1 93 ? -11.379 -6.117 1.504 1.00 98.25 93 ILE A N 1
ATOM 741 C CA . ILE A 1 93 ? -11.113 -7.253 2.397 1.00 98.25 93 ILE A CA 1
ATOM 742 C C . ILE A 1 93 ? -10.323 -6.817 3.634 1.00 98.25 93 ILE A C 1
ATOM 744 O O . ILE A 1 93 ? -10.731 -7.140 4.749 1.00 98.25 93 ILE A O 1
ATOM 748 N N . VAL A 1 94 ? -9.237 -6.053 3.475 1.00 98.06 94 VAL A N 1
ATOM 749 C CA . VAL A 1 94 ? -8.440 -5.613 4.637 1.00 98.06 94 VAL A CA 1
ATOM 750 C C . VAL A 1 94 ? -9.207 -4.639 5.534 1.00 98.06 94 VAL A C 1
ATOM 752 O O . VAL A 1 94 ? -9.040 -4.674 6.751 1.00 98.06 94 VAL A O 1
ATOM 755 N N . LEU A 1 95 ? -10.104 -3.819 4.970 1.00 98.25 95 LEU A N 1
ATOM 756 C CA . LEU A 1 95 ? -10.991 -2.964 5.762 1.00 98.25 95 LEU A CA 1
ATOM 757 C C . LEU A 1 95 ? -11.969 -3.799 6.600 1.00 98.25 95 LEU A C 1
ATOM 759 O O . LEU A 1 95 ? -12.127 -3.523 7.788 1.00 98.25 95 LEU A O 1
ATOM 763 N N . GLU A 1 96 ? -12.593 -4.831 6.022 1.00 97.88 96 GLU A N 1
ATOM 764 C CA . GLU A 1 96 ? -13.483 -5.734 6.768 1.00 97.88 96 GLU A CA 1
ATOM 765 C C . GLU A 1 96 ? -12.741 -6.535 7.845 1.00 97.88 96 GLU A C 1
ATOM 767 O O . GLU A 1 96 ? -13.281 -6.767 8.926 1.00 97.88 96 GLU A O 1
ATOM 772 N N . LEU A 1 97 ? -11.491 -6.931 7.591 1.00 97.50 97 LEU A N 1
ATOM 773 C CA . LEU A 1 97 ? -10.661 -7.598 8.593 1.00 97.50 97 LEU A CA 1
ATOM 774 C C . LEU A 1 97 ? -10.283 -6.652 9.734 1.00 97.50 97 LEU A C 1
ATOM 776 O O . LEU A 1 97 ? -10.448 -7.008 10.899 1.00 97.50 97 LEU A O 1
ATOM 780 N N . HIS A 1 98 ? -9.847 -5.428 9.429 1.00 97.19 98 HIS A N 1
ATOM 781 C CA . HIS A 1 98 ? -9.478 -4.447 10.452 1.00 97.19 98 HIS A CA 1
ATOM 782 C C . HIS A 1 98 ? -10.678 -4.045 11.324 1.00 97.19 98 HIS A C 1
ATOM 784 O O . HIS A 1 98 ? -10.526 -3.879 12.532 1.00 97.19 98 HIS A O 1
ATOM 790 N N . LYS A 1 99 ? -11.900 -4.005 10.772 1.00 96.50 99 LYS A N 1
ATOM 791 C CA . LYS A 1 99 ? -13.130 -3.787 11.561 1.00 96.50 99 LYS A CA 1
ATOM 792 C C . LYS A 1 99 ? -13.343 -4.819 12.674 1.00 96.50 99 LYS A C 1
ATOM 794 O O . LYS A 1 99 ? -14.006 -4.494 13.654 1.00 96.50 99 LYS A O 1
ATOM 799 N N . LYS A 1 100 ? -12.796 -6.036 12.554 1.00 95.56 100 LYS A N 1
ATOM 800 C CA . LYS A 1 100 ? -12.887 -7.079 13.596 1.00 95.56 100 LYS A CA 1
ATOM 801 C C . LYS A 1 100 ? -11.926 -6.842 14.764 1.00 95.56 100 LYS A C 1
ATOM 803 O O . LYS A 1 100 ? -12.137 -7.388 15.841 1.00 95.56 100 LYS A O 1
ATOM 808 N N . ILE A 1 101 ? -10.891 -6.028 14.557 1.00 93.62 101 ILE A N 1
ATOM 809 C CA . ILE A 1 101 ? -9.845 -5.701 15.536 1.00 93.62 101 ILE A CA 1
ATOM 810 C C . ILE A 1 101 ? -9.606 -4.178 15.601 1.00 93.62 101 ILE A C 1
ATOM 812 O O . ILE A 1 101 ? -8.479 -3.707 15.431 1.00 93.62 101 ILE A O 1
ATOM 816 N N . PRO A 1 102 ? -10.655 -3.368 15.850 1.00 91.06 102 PRO A N 1
ATOM 817 C CA . PRO A 1 102 ? -10.593 -1.911 15.701 1.00 91.06 102 PRO A CA 1
ATOM 818 C C . PRO A 1 102 ? -9.715 -1.217 16.755 1.00 91.06 102 PRO A C 1
ATOM 820 O O . PRO A 1 102 ? -9.433 -0.026 16.620 1.00 91.06 102 PRO A O 1
ATOM 823 N N . PHE A 1 103 ? -9.297 -1.948 17.794 1.00 89.69 103 PHE A N 1
ATOM 824 C CA . PHE A 1 103 ? -8.394 -1.493 18.853 1.00 89.69 103 PHE A CA 1
ATOM 825 C C . PHE A 1 103 ? -6.928 -1.417 18.404 1.00 89.69 103 PHE A C 1
ATOM 827 O O . PHE A 1 103 ? -6.136 -0.727 19.036 1.00 89.69 103 PHE A O 1
ATOM 834 N N . ILE A 1 104 ? -6.553 -2.066 17.295 1.00 91.69 104 ILE A N 1
ATOM 835 C CA . ILE A 1 104 ? -5.250 -1.827 16.669 1.00 91.69 104 ILE A CA 1
ATOM 836 C C . ILE A 1 104 ? -5.389 -0.597 15.775 1.00 91.69 104 ILE A C 1
ATOM 838 O O . ILE A 1 104 ? -6.087 -0.633 14.769 1.00 91.69 104 ILE A O 1
ATOM 842 N N . TYR A 1 105 ? -4.759 0.522 16.127 1.00 91.31 105 TYR A N 1
ATOM 843 C CA . TYR A 1 105 ? -5.026 1.793 15.439 1.00 91.31 105 TYR A CA 1
ATOM 844 C C . TYR A 1 105 ? -4.413 1.907 14.046 1.00 91.31 105 TYR A C 1
ATOM 846 O O . TYR A 1 105 ? -4.930 2.658 13.221 1.00 91.31 105 TYR A O 1
ATOM 854 N N . CYS A 1 106 ? -3.355 1.159 13.752 1.00 93.12 106 CYS A N 1
ATOM 855 C CA . CYS A 1 106 ? -2.681 1.193 12.462 1.00 93.12 106 CYS A CA 1
ATOM 856 C C . CYS A 1 106 ? -2.189 -0.208 12.106 1.00 93.12 106 CYS A C 1
ATOM 858 O O . CYS A 1 106 ? -1.500 -0.828 12.911 1.00 93.12 106 CYS A O 1
ATOM 860 N N . ILE A 1 107 ? -2.532 -0.704 10.918 1.00 95.56 107 ILE A N 1
ATOM 861 C CA . ILE A 1 107 ? -2.120 -2.033 10.454 1.00 95.56 107 ILE A CA 1
ATOM 862 C C . ILE A 1 107 ? -1.572 -1.920 9.040 1.00 95.56 107 ILE A C 1
ATOM 864 O O . ILE A 1 107 ? -2.228 -1.350 8.173 1.00 95.56 107 ILE A O 1
ATOM 868 N N . GLY A 1 108 ? -0.386 -2.480 8.810 1.00 96.19 108 GLY A N 1
ATOM 869 C CA . GLY A 1 108 ? 0.143 -2.732 7.472 1.00 96.19 108 GLY A CA 1
ATOM 870 C C . GLY A 1 108 ? -0.157 -4.166 7.049 1.00 96.19 108 GLY A C 1
ATOM 871 O O . GLY A 1 108 ? 0.402 -5.094 7.624 1.00 96.19 108 GLY A O 1
ATOM 872 N N . TRP A 1 109 ? -1.029 -4.353 6.067 1.00 96.00 109 TRP A N 1
ATOM 873 C CA . TRP A 1 109 ? -1.408 -5.660 5.532 1.00 96.00 109 TRP A CA 1
ATOM 874 C C . TRP A 1 109 ? -0.551 -6.001 4.325 1.00 96.00 109 TRP A C 1
ATOM 876 O O . TRP A 1 109 ? -0.529 -5.218 3.376 1.00 96.00 109 TRP A O 1
ATOM 886 N N . ASP A 1 110 ? 0.088 -7.166 4.337 1.00 93.81 110 ASP A N 1
ATOM 887 C CA . ASP A 1 110 ? 0.738 -7.717 3.153 1.00 93.81 110 ASP A CA 1
ATOM 888 C C . ASP A 1 110 ? -0.213 -8.652 2.425 1.00 93.81 110 ASP A C 1
ATOM 890 O O . ASP A 1 110 ? -0.714 -9.638 2.973 1.00 93.81 110 ASP A O 1
ATOM 894 N N . VAL A 1 111 ? -0.479 -8.300 1.172 1.00 94.75 111 VAL A N 1
ATOM 895 C CA . VAL A 1 111 ? -1.488 -8.942 0.342 1.00 94.75 111 VAL A CA 1
ATOM 896 C C . VAL A 1 111 ? -0.858 -9.417 -0.959 1.00 94.75 111 VAL A C 1
ATOM 898 O O . VAL A 1 111 ? -0.158 -8.661 -1.634 1.00 94.75 111 VAL A O 1
ATOM 901 N N . ALA A 1 112 ? -1.156 -10.654 -1.343 1.00 92.44 112 ALA A N 1
ATOM 902 C CA . ALA A 1 112 ? -0.939 -11.152 -2.695 1.00 92.44 112 ALA A CA 1
ATOM 903 C C . ALA A 1 112 ? -2.271 -11.239 -3.447 1.00 92.44 112 ALA A C 1
ATOM 905 O O . ALA A 1 112 ? -3.316 -11.564 -2.877 1.00 92.44 112 ALA A O 1
ATOM 906 N N . ILE A 1 113 ? -2.226 -10.944 -4.745 1.00 91.94 113 ILE A N 1
ATOM 907 C CA . ILE A 1 113 ? -3.384 -10.994 -5.638 1.00 91.94 113 ILE A CA 1
ATOM 908 C C . ILE A 1 113 ? -3.100 -12.044 -6.710 1.00 91.94 113 ILE A C 1
ATOM 910 O O . ILE A 1 113 ? -2.168 -11.891 -7.499 1.00 91.94 113 ILE A O 1
ATOM 914 N N . GLY A 1 114 ? -3.895 -13.113 -6.714 1.00 89.19 114 GLY A N 1
ATOM 915 C CA . GLY A 1 114 ? -3.825 -14.171 -7.716 1.00 89.19 114 GLY A CA 1
ATOM 916 C C . GLY A 1 114 ? -4.261 -13.685 -9.098 1.00 89.19 114 GLY A C 1
ATOM 917 O O . GLY A 1 114 ? -4.994 -12.702 -9.231 1.00 89.19 114 GLY A O 1
ATOM 918 N N . VAL A 1 115 ? -3.833 -14.394 -10.144 1.00 85.81 115 VAL A N 1
ATOM 919 C CA . VAL A 1 115 ? -4.225 -14.104 -11.538 1.00 85.81 115 VAL A CA 1
ATOM 920 C C . VAL A 1 115 ? -5.735 -14.246 -11.773 1.00 85.81 115 VAL A C 1
ATOM 922 O O . VAL A 1 115 ? -6.293 -13.580 -12.637 1.00 85.81 115 VAL A O 1
ATOM 925 N N . ASP A 1 116 ? -6.398 -15.065 -10.959 1.00 89.50 116 ASP A N 1
ATOM 926 C CA . ASP A 1 116 ? -7.848 -15.265 -10.895 1.00 89.50 116 ASP A CA 1
ATOM 927 C C . ASP A 1 116 ? -8.574 -14.193 -10.053 1.00 89.50 116 ASP A C 1
ATOM 929 O O . ASP A 1 116 ? -9.799 -14.209 -9.915 1.00 89.50 116 ASP A O 1
ATOM 933 N N . GLY A 1 117 ? -7.828 -13.258 -9.459 1.00 90.62 117 GLY A N 1
ATOM 934 C CA . GLY A 1 117 ? -8.345 -12.246 -8.546 1.00 90.62 117 GLY A CA 1
ATOM 935 C C . GLY A 1 117 ? -8.635 -12.760 -7.134 1.00 90.62 117 GLY A C 1
ATOM 936 O O . GLY A 1 117 ? -9.330 -12.067 -6.375 1.00 90.62 117 GLY A O 1
ATOM 937 N N . ALA A 1 118 ? -8.149 -13.947 -6.755 1.00 94.44 118 ALA A N 1
ATOM 938 C CA . ALA A 1 118 ? -8.131 -14.385 -5.362 1.00 94.44 118 ALA A CA 1
ATOM 939 C C . ALA A 1 118 ? -7.224 -13.464 -4.531 1.00 94.44 118 ALA A C 1
ATOM 941 O O . ALA A 1 118 ? -6.130 -13.094 -4.960 1.00 94.44 118 ALA A O 1
ATOM 942 N N . ILE A 1 119 ? -7.686 -13.076 -3.341 1.00 95.44 119 ILE A N 1
ATOM 943 C CA . ILE A 1 119 ? -6.953 -12.176 -2.446 1.00 95.44 119 ILE A CA 1
ATOM 944 C C . ILE A 1 119 ? -6.417 -12.993 -1.276 1.00 95.44 119 ILE A C 1
ATOM 946 O O . ILE A 1 119 ? -7.195 -13.585 -0.529 1.00 95.44 119 ILE A O 1
ATOM 950 N N . TRP A 1 120 ? -5.099 -12.990 -1.113 1.00 94.69 120 TRP A N 1
ATOM 951 C CA . TRP A 1 120 ? -4.394 -13.737 -0.079 1.00 94.69 120 TRP A CA 1
ATOM 952 C C . TRP A 1 120 ? -3.776 -12.767 0.919 1.00 94.69 120 TRP A C 1
ATOM 954 O O . TRP A 1 120 ? -2.955 -11.932 0.545 1.00 94.69 120 TRP A O 1
ATOM 964 N N . ILE A 1 121 ? -4.168 -12.878 2.187 1.00 95.44 121 ILE A N 1
ATOM 965 C CA . ILE A 1 121 ? -3.521 -12.150 3.281 1.00 95.44 121 ILE A CA 1
ATOM 966 C C . ILE A 1 121 ? -2.323 -12.976 3.736 1.00 95.44 121 ILE A C 1
ATOM 968 O O . ILE A 1 121 ? -2.500 -14.109 4.178 1.00 95.44 121 ILE A O 1
ATOM 972 N N . ILE A 1 122 ? -1.123 -12.420 3.598 1.00 92.25 122 ILE A N 1
ATOM 973 C CA . ILE A 1 122 ? 0.126 -13.090 3.974 1.00 92.25 122 ILE A CA 1
ATOM 974 C C . ILE A 1 122 ? 0.418 -12.818 5.449 1.00 92.25 122 ILE A C 1
ATOM 976 O O . ILE A 1 122 ? 0.569 -13.747 6.237 1.00 92.25 122 ILE A O 1
ATOM 980 N N . GLU A 1 123 ? 0.441 -11.541 5.827 1.00 92.44 123 GLU A N 1
ATOM 981 C CA . GLU A 1 123 ? 0.679 -11.101 7.199 1.00 92.44 123 GLU A CA 1
ATOM 982 C C . GLU A 1 123 ? 0.003 -9.754 7.481 1.00 92.44 123 GLU A C 1
ATOM 984 O O . GLU A 1 123 ? -0.380 -9.010 6.571 1.00 92.44 123 GLU A O 1
ATOM 989 N N . PHE A 1 124 ? -0.134 -9.429 8.766 1.00 91.81 124 PHE A N 1
ATOM 990 C CA . PHE A 1 124 ? -0.496 -8.093 9.216 1.00 91.81 124 PHE A CA 1
ATOM 991 C C . PHE A 1 124 ? 0.544 -7.594 10.218 1.00 91.81 124 PHE A C 1
ATOM 993 O O . PHE A 1 124 ? 0.952 -8.305 11.132 1.00 91.81 124 PHE A O 1
ATOM 1000 N N . ASN A 1 125 ? 0.941 -6.338 10.061 1.00 91.94 125 ASN A N 1
ATOM 1001 C CA . ASN A 1 125 ? 1.969 -5.690 10.858 1.00 91.94 125 ASN A CA 1
ATOM 1002 C C . ASN A 1 125 ? 1.321 -4.596 11.709 1.00 91.94 125 ASN A C 1
ATOM 1004 O O . ASN A 1 125 ? 0.974 -3.529 11.197 1.00 91.94 125 ASN A O 1
ATOM 1008 N N . ALA A 1 126 ? 1.128 -4.870 13.002 1.00 86.19 126 ALA A N 1
ATOM 1009 C CA . ALA A 1 126 ? 0.577 -3.913 13.972 1.00 86.19 126 ALA A CA 1
ATOM 1010 C C . ALA A 1 126 ? 1.657 -3.012 14.605 1.00 86.19 126 ALA A C 1
ATOM 1012 O O . ALA A 1 126 ? 1.366 -1.910 15.065 1.00 86.19 126 ALA A O 1
ATOM 1013 N N . VAL A 1 127 ? 2.911 -3.471 14.601 1.00 80.94 127 VAL A N 1
ATOM 1014 C CA . VAL A 1 127 ? 4.103 -2.730 15.030 1.00 80.94 127 VAL A CA 1
ATOM 1015 C C . VAL A 1 127 ? 5.088 -2.757 13.866 1.00 80.94 127 VAL A C 1
ATOM 1017 O O . VAL A 1 127 ? 5.248 -3.794 13.233 1.00 80.94 127 VAL A O 1
ATOM 1020 N N . GLY A 1 128 ? 5.714 -1.622 13.539 1.00 74.94 128 GLY A N 1
ATOM 1021 C CA . GLY A 1 128 ? 6.643 -1.561 12.402 1.00 74.94 128 GLY A CA 1
ATOM 1022 C C . GLY A 1 128 ? 5.965 -1.728 11.034 1.00 74.94 128 GLY A C 1
ATOM 1023 O O . GLY A 1 128 ? 6.533 -2.308 10.119 1.00 74.94 128 GLY A O 1
ATOM 1024 N N . ASN A 1 129 ? 4.759 -1.188 10.857 1.00 76.19 129 ASN A N 1
ATOM 1025 C CA . ASN A 1 129 ? 3.943 -1.306 9.637 1.00 76.19 129 ASN A CA 1
ATOM 1026 C C . ASN A 1 129 ? 4.497 -0.608 8.371 1.00 76.19 129 ASN A C 1
ATOM 1028 O O . ASN A 1 129 ? 3.806 -0.547 7.353 1.00 76.19 129 ASN A O 1
ATOM 1032 N N . GLY A 1 130 ? 5.735 -0.107 8.398 1.00 72.44 130 GLY A N 1
ATOM 1033 C CA . GLY A 1 130 ? 6.399 0.466 7.226 1.00 72.44 130 GLY A CA 1
ATOM 1034 C C . GLY A 1 130 ? 5.989 1.903 6.889 1.00 72.44 130 GLY A C 1
ATOM 1035 O O . GLY A 1 130 ? 6.101 2.295 5.730 1.00 72.44 130 GLY A O 1
ATOM 1036 N N . VAL A 1 131 ? 5.545 2.702 7.875 1.00 78.50 131 VAL A N 1
ATOM 1037 C CA . VAL A 1 131 ? 5.191 4.134 7.699 1.00 78.50 131 VAL A CA 1
ATOM 1038 C C . VAL A 1 131 ? 6.214 4.904 6.869 1.00 78.50 131 VAL A C 1
ATOM 1040 O O . VAL A 1 131 ? 5.831 5.680 6.000 1.00 78.50 131 VAL A O 1
ATOM 1043 N N . PHE A 1 132 ? 7.501 4.677 7.126 1.00 81.69 132 PHE A N 1
ATOM 1044 C CA . PHE A 1 132 ? 8.593 5.370 6.452 1.00 81.69 132 PHE A CA 1
ATOM 1045 C C . PHE A 1 132 ? 8.513 5.252 4.921 1.00 81.69 132 PHE A C 1
ATOM 1047 O O . PHE A 1 132 ? 8.617 6.261 4.227 1.00 81.69 132 PHE A O 1
ATOM 1054 N N . LEU A 1 133 ? 8.233 4.053 4.393 1.00 81.19 133 LEU A N 1
ATOM 1055 C CA . LEU A 1 133 ? 8.091 3.846 2.949 1.00 81.19 133 LEU A CA 1
ATOM 1056 C C . LEU A 1 133 ? 6.902 4.623 2.387 1.00 81.19 133 LEU A C 1
ATOM 1058 O O . LEU A 1 133 ? 6.993 5.184 1.305 1.00 81.19 133 LEU A O 1
ATOM 1062 N N . HIS A 1 134 ? 5.801 4.723 3.130 1.00 81.50 134 HIS A N 1
ATOM 1063 C CA . HIS A 1 134 ? 4.672 5.546 2.700 1.00 81.50 134 HIS A CA 1
ATOM 1064 C C . HIS A 1 134 ? 5.030 7.030 2.644 1.00 81.50 134 HIS A C 1
ATOM 1066 O O . HIS A 1 134 ? 4.596 7.725 1.734 1.00 81.50 134 HIS A O 1
ATOM 1072 N N . GLN A 1 135 ? 5.859 7.522 3.568 1.00 84.88 135 GLN A N 1
ATOM 1073 C CA . GLN A 1 135 ? 6.259 8.929 3.558 1.00 84.88 135 GLN A CA 1
ATOM 1074 C C . GLN A 1 135 ? 7.147 9.299 2.370 1.00 84.88 135 GLN A C 1
ATOM 1076 O O . GLN A 1 135 ? 7.100 10.442 1.919 1.00 84.88 135 GLN A O 1
ATOM 1081 N N . LEU A 1 136 ? 7.899 8.333 1.840 1.00 85.44 136 LEU A N 1
ATOM 1082 C CA . LEU A 1 136 ? 8.698 8.500 0.629 1.00 85.44 136 LEU A CA 1
ATOM 1083 C C . LEU A 1 136 ? 7.833 8.788 -0.609 1.00 85.44 136 LEU A C 1
ATOM 1085 O O . LEU A 1 136 ? 8.227 9.579 -1.463 1.00 85.44 136 LEU A O 1
ATOM 1089 N N . PHE A 1 137 ? 6.657 8.162 -0.701 1.00 85.44 137 PHE A N 1
ATOM 1090 C CA . PHE A 1 137 ? 5.764 8.287 -1.857 1.00 85.44 137 PHE A CA 1
ATOM 1091 C C . PHE A 1 137 ? 4.687 9.361 -1.676 1.00 85.44 137 PHE A C 1
ATOM 1093 O O . PHE A 1 137 ? 4.388 10.096 -2.613 1.00 85.44 137 PHE A O 1
ATOM 1100 N N . ASP A 1 138 ? 4.128 9.463 -0.471 1.00 81.75 138 ASP A N 1
ATOM 1101 C CA . ASP A 1 138 ? 2.892 10.200 -0.197 1.00 81.75 138 ASP A CA 1
ATOM 1102 C C . ASP A 1 138 ? 3.100 11.398 0.756 1.00 81.75 138 ASP A C 1
ATOM 1104 O O . ASP A 1 138 ? 2.145 12.096 1.111 1.00 81.75 138 ASP A O 1
ATOM 1108 N N . GLY A 1 139 ? 4.335 11.646 1.213 1.00 84.31 139 GLY A N 1
ATOM 1109 C CA . GLY A 1 139 ? 4.635 12.686 2.199 1.00 84.31 139 GLY A CA 1
ATOM 1110 C C . GLY A 1 139 ? 4.082 12.358 3.599 1.00 84.31 139 GLY A C 1
ATOM 1111 O O . GLY A 1 139 ? 3.966 11.191 3.969 1.00 84.31 139 GLY A O 1
ATOM 1112 N N . PRO A 1 140 ? 3.756 13.344 4.456 1.00 83.19 140 PRO A N 1
ATOM 1113 C CA . PRO A 1 140 ? 3.343 13.096 5.841 1.00 83.19 140 PRO A CA 1
ATOM 1114 C C . PRO A 1 140 ? 1.927 12.496 5.939 1.00 83.19 140 PRO A C 1
ATOM 1116 O O . PRO A 1 140 ? 0.961 13.163 6.315 1.00 83.19 140 PRO A O 1
ATOM 1119 N N . VAL A 1 141 ? 1.806 11.197 5.654 1.00 79.12 141 VAL A N 1
ATOM 1120 C CA . VAL A 1 141 ? 0.526 10.492 5.514 1.00 79.12 141 VAL A CA 1
ATOM 1121 C C . VAL A 1 141 ? -0.386 10.670 6.726 1.00 79.12 141 VAL A C 1
ATOM 1123 O O . VAL A 1 141 ? -1.565 10.965 6.557 1.00 79.12 141 VAL A O 1
ATOM 1126 N N . PHE A 1 142 ? 0.113 10.596 7.960 1.00 81.50 142 PHE A N 1
ATOM 1127 C CA . PHE A 1 142 ? -0.737 10.613 9.159 1.00 81.50 142 PHE A CA 1
ATOM 1128 C C . PHE A 1 142 ? -1.086 11.998 9.720 1.00 81.50 142 PHE A C 1
ATOM 1130 O O . PHE A 1 142 ? -1.847 12.071 10.685 1.00 81.50 142 PHE A O 1
ATOM 1137 N N . GLN A 1 143 ? -0.635 13.093 9.099 1.00 81.81 143 GLN A N 1
ATOM 1138 C CA . GLN A 1 143 ? -0.860 14.455 9.608 1.00 81.81 143 GLN A CA 1
ATOM 1139 C C . GLN A 1 143 ? -2.349 14.780 9.836 1.00 81.81 143 GLN A C 1
ATOM 1141 O O . GLN A 1 143 ? -2.713 15.448 10.799 1.00 81.81 143 GLN A O 1
ATOM 1146 N N . SER A 1 144 ? -3.237 14.254 8.987 1.00 81.31 144 SER A N 1
ATOM 1147 C CA . SER A 1 144 ? -4.684 14.500 9.066 1.00 81.31 144 SER A CA 1
ATOM 1148 C C . SER A 1 144 ? -5.408 13.700 10.161 1.00 81.31 144 SER A C 1
ATOM 1150 O O . SER A 1 144 ? -6.628 13.814 10.314 1.00 81.31 144 SER A O 1
ATOM 1152 N N . LEU A 1 145 ? -4.719 12.793 10.861 1.00 82.25 145 LEU A N 1
ATOM 1153 C CA . LEU A 1 145 ? -5.360 11.929 11.853 1.00 82.25 145 LEU A CA 1
ATOM 1154 C C . LEU A 1 145 ? -5.541 12.616 13.199 1.00 82.25 145 LEU A C 1
ATOM 1156 O O . LEU A 1 145 ? -6.494 12.280 13.904 1.00 82.25 145 LEU A O 1
ATOM 1160 N N . HIS A 1 146 ? -4.725 13.622 13.503 1.00 81.31 146 HIS A N 1
ATOM 1161 C CA . HIS A 1 146 ? -4.713 14.307 14.791 1.00 81.31 146 HIS A CA 1
ATOM 1162 C C . HIS A 1 146 ? -4.524 13.361 15.990 1.00 81.31 146 HIS A C 1
ATOM 1164 O O . HIS A 1 146 ? -5.133 13.552 17.046 1.00 81.31 146 HIS A O 1
ATOM 1170 N N . TRP A 1 147 ? -3.746 12.288 15.817 1.00 79.06 147 TRP A N 1
ATOM 1171 C CA . TRP A 1 147 ? -3.514 11.289 16.867 1.00 79.06 147 TRP A CA 1
ATOM 1172 C C . TRP A 1 147 ? -2.736 11.842 18.063 1.00 79.06 147 TRP A C 1
ATOM 1174 O O . TRP A 1 147 ? -2.909 11.346 19.173 1.00 79.06 147 TRP A O 1
ATOM 1184 N N . GLU A 1 148 ? -2.002 12.942 17.891 1.00 76.62 148 GLU A N 1
ATOM 1185 C CA . GLU A 1 148 ? -1.408 13.715 18.984 1.00 76.62 148 GLU A CA 1
ATOM 1186 C C . GLU A 1 148 ? -2.445 14.195 20.018 1.00 76.62 148 GLU A C 1
ATOM 1188 O O . GLU A 1 148 ? -2.103 14.459 21.166 1.00 76.62 148 GLU A O 1
ATOM 1193 N N . LYS A 1 149 ? -3.728 14.268 19.635 1.00 73.00 149 LYS A N 1
ATOM 1194 C CA . LYS A 1 149 ? -4.847 14.661 20.507 1.00 73.00 149 LYS A CA 1
ATOM 1195 C C . LYS A 1 149 ? -5.604 13.477 21.117 1.00 73.00 149 LYS A C 1
ATOM 1197 O O . LYS A 1 149 ? -6.566 13.694 21.850 1.00 73.00 149 LYS A O 1
ATOM 1202 N N . VAL A 1 150 ? -5.243 12.236 20.777 1.00 67.56 150 VAL A N 1
ATOM 1203 C CA . VAL A 1 150 ? -5.902 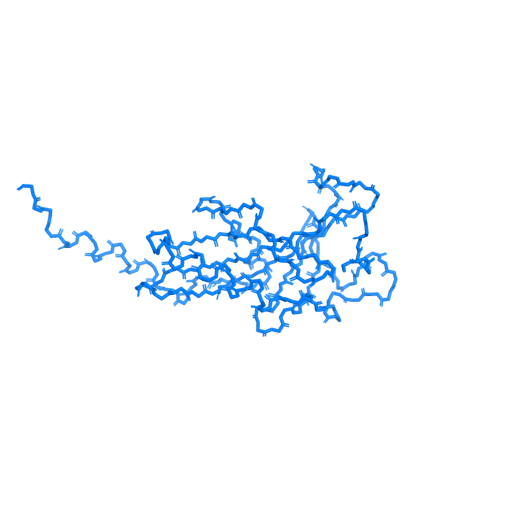11.028 21.308 1.00 67.56 150 VAL A CA 1
ATOM 1204 C C . VAL A 1 150 ? -5.367 10.703 22.704 1.00 67.56 150 VAL A C 1
ATOM 1206 O O . VAL A 1 150 ? -6.158 10.510 23.625 1.00 67.56 150 VAL A O 1
ATOM 1209 N N . ALA A 1 151 ? -4.045 10.768 22.897 1.00 58.28 151 ALA A N 1
ATOM 1210 C CA . ALA A 1 151 ? -3.394 10.476 24.180 1.00 58.28 151 ALA A CA 1
ATOM 1211 C C . ALA A 1 151 ? -3.845 11.402 25.329 1.00 58.28 151 ALA A C 1
ATOM 1213 O O . ALA A 1 151 ? -3.868 11.000 26.489 1.00 58.28 151 ALA A O 1
ATOM 1214 N N . THR A 1 152 ? -4.252 12.637 25.023 1.00 53.16 152 THR A N 1
ATOM 1215 C CA . THR A 1 152 ? -4.684 13.611 26.036 1.00 53.16 152 THR A CA 1
ATOM 1216 C C . THR A 1 152 ? -6.084 13.353 26.590 1.00 53.16 152 THR A C 1
ATOM 1218 O O . THR A 1 152 ? -6.385 13.836 27.678 1.00 53.16 152 THR A O 1
ATOM 1221 N N . LYS A 1 153 ? -6.935 12.587 25.894 1.00 52.06 153 LYS A N 1
ATOM 1222 C CA . LYS A 1 153 ? -8.280 12.239 26.386 1.00 52.06 153 LYS A CA 1
ATOM 1223 C C . LYS A 1 153 ? -8.293 10.991 27.265 1.00 52.06 153 LYS A C 1
ATOM 1225 O O . LYS A 1 153 ? -9.043 10.954 28.233 1.00 52.06 153 LYS A O 1
ATOM 1230 N N . GLU A 1 154 ? -7.468 9.992 26.960 1.00 52.84 154 GLU A N 1
ATOM 1231 C CA . GLU A 1 154 ? -7.420 8.740 27.734 1.00 52.84 154 GLU A CA 1
ATOM 1232 C C . GLU A 1 154 ? -6.761 8.932 29.112 1.00 52.84 154 GLU A C 1
ATOM 1234 O O . GLU A 1 154 ? -7.193 8.317 30.080 1.00 52.84 154 GLU A O 1
ATOM 1239 N N . LEU A 1 155 ? -5.822 9.878 29.249 1.00 49.31 155 LEU A N 1
ATOM 1240 C CA . LEU A 1 155 ? -5.246 10.276 30.546 1.00 49.31 155 LEU A CA 1
ATOM 1241 C C . LEU A 1 155 ? -6.218 11.050 31.462 1.00 49.31 155 LEU A C 1
ATOM 1243 O O . LEU A 1 155 ? -5.892 11.304 32.618 1.00 49.31 155 LEU A O 1
ATOM 1247 N N . GLN A 1 156 ? -7.390 11.450 30.958 1.00 48.25 156 GLN A N 1
ATOM 1248 C CA . GLN A 1 156 ? -8.432 12.138 31.731 1.00 48.25 156 GLN A CA 1
ATOM 1249 C C . GLN A 1 156 ? -9.593 11.215 32.127 1.00 48.25 156 GLN A C 1
ATOM 1251 O O . GLN A 1 156 ? -10.499 11.651 32.838 1.00 48.25 156 GLN A O 1
ATOM 1256 N N . ALA A 1 157 ? -9.592 9.954 31.685 1.00 47.34 157 ALA A N 1
ATOM 1257 C CA . ALA A 1 157 ? -10.567 8.978 32.147 1.00 47.34 157 ALA A CA 1
ATOM 1258 C C . ALA A 1 157 ? -10.193 8.539 33.578 1.00 47.34 157 ALA A C 1
ATOM 1260 O O . ALA A 1 157 ? -9.058 8.107 33.792 1.00 47.34 157 ALA A O 1
ATOM 1261 N N . PRO A 1 158 ? -11.093 8.655 34.574 1.00 44.66 158 PRO A N 1
ATOM 1262 C CA . PRO A 1 158 ? -10.799 8.187 35.920 1.00 44.66 158 PRO A CA 1
ATOM 1263 C C . PRO A 1 158 ? -10.531 6.681 35.890 1.00 44.66 158 PRO A C 1
ATOM 1265 O O . PRO A 1 158 ? -11.359 5.893 35.431 1.00 44.66 158 PRO A O 1
ATOM 1268 N N . ILE A 1 159 ? -9.358 6.291 36.385 1.00 46.81 159 ILE A N 1
ATOM 1269 C CA . ILE A 1 159 ? -9.053 4.904 36.720 1.00 46.81 159 ILE A CA 1
ATOM 1270 C C . ILE A 1 159 ? -9.932 4.571 37.927 1.00 46.81 159 ILE A C 1
ATOM 1272 O O . ILE A 1 159 ? -9.629 4.979 39.047 1.00 46.81 159 ILE A O 1
ATOM 1276 N N . PHE A 1 160 ? -11.046 3.880 37.702 1.00 48.97 160 PHE A N 1
ATOM 1277 C CA . PHE A 1 160 ? -11.766 3.228 38.789 1.00 48.97 160 PHE A CA 1
ATOM 1278 C C . PHE A 1 160 ? -10.990 1.953 39.149 1.00 48.97 160 PHE A C 1
ATOM 1280 O O . PHE A 1 160 ? -11.080 0.953 38.436 1.00 48.97 160 PHE A O 1
ATOM 1287 N N . LEU A 1 161 ? -10.168 2.050 40.198 1.00 48.56 161 LEU A N 1
ATOM 1288 C CA . LEU A 1 161 ? -9.695 0.916 40.999 1.00 48.56 161 LEU A CA 1
ATOM 1289 C C . LEU A 1 161 ? -10.732 0.598 42.079 1.00 48.56 161 LEU A C 1
ATOM 1291 O O . LEU A 1 161 ? -11.307 1.567 42.628 1.00 48.56 161 LEU A O 1
#

pLDDT: mean 81.85, std 15.48, range [43.72, 98.44]

Radius of gyration: 17.36 Å; chains: 1; bounding box: 34×31×63 Å

Secondary structure (DSSP, 8-state):
-TTT-SSS--EEEEEEEEETTEEEEEEEEEEEE-TT-SS--STTSEEEEEEETTTTEEEEEE-TT--EESB-SSTT-BGGG-B-TTHHHHHHHHHHHHHTSTTS-EEEEEEEE-TT--EEEEEEESSS--HHHHHHHHSSGGGGG-GGGTHHHHTTS----

Foldseek 3Di:
DVVQPPQEQKKKKWKWFFAVLDIDTQFIKIKGFADNHHDPPDLQGIWIWTADLVFQQTQWTAHSVRDTHQARPPPPHGSRVDHDPLSVVLRVVVSVVCSVVSVLGMKIWIWTADPVRDIDTPDIDSDPSPVVSRCSHPNPRCPVRPVVVVVVVVVPPDDDD